Protein AF-A0A3D0MZ12-F1 (afdb_monomer_lite)

Secondary structure (DSSP, 8-state):
-PPPPP----IIIIISSS-HHHHHHHHHGGG-TTHHHHHHHHHHHHHHHHTTSS-HHHHHHHHHT-

Radius o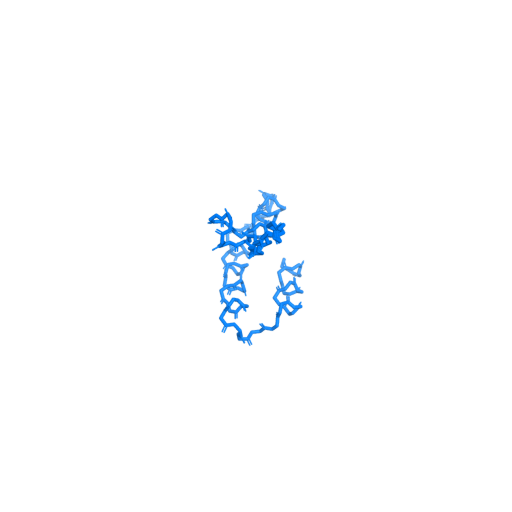f gyration: 15.64 Å; chains: 1; bounding box: 27×21×61 Å

Structure (mmCIF, N/CA/C/O backbone):
data_AF-A0A3D0MZ12-F1
#
_entry.id   AF-A0A3D0MZ12-F1
#
loop_
_atom_site.group_PDB
_atom_site.id
_atom_site.type_symbol
_atom_site.label_atom_id
_atom_site.label_alt_id
_atom_site.label_comp_id
_atom_site.label_asym_id
_atom_site.label_entity_id
_atom_site.label_seq_id
_atom_site.pdbx_PDB_ins_code
_atom_site.Cartn_x
_atom_site.Cartn_y
_atom_site.Cartn_z
_atom_site.occupancy
_atom_site.B_iso_or_equiv
_atom_site.auth_seq_id
_atom_site.auth_comp_id
_atom_site.auth_asym_id
_atom_site.auth_atom_id
_atom_site.pdbx_PDB_model_num
ATOM 1 N N . MET A 1 1 ? -1.312 3.397 -43.027 1.00 60.34 1 MET A N 1
ATOM 2 C CA . MET A 1 1 ? -2.210 3.070 -41.898 1.00 60.34 1 MET A CA 1
ATOM 3 C C . MET A 1 1 ? -1.477 3.441 -40.621 1.00 60.34 1 MET A C 1
ATOM 5 O O . MET A 1 1 ? -0.330 3.038 -40.484 1.00 60.34 1 MET A O 1
ATOM 9 N N . GLN A 1 2 ? -2.049 4.284 -39.758 1.00 72.38 2 GLN A N 1
ATOM 10 C CA . GLN A 1 2 ? -1.423 4.564 -38.461 1.00 72.38 2 GLN A CA 1
ATOM 11 C C . GLN A 1 2 ? -1.616 3.338 -37.565 1.00 72.38 2 GLN A C 1
ATOM 13 O O . GLN A 1 2 ? -2.749 2.896 -37.385 1.00 72.38 2 GLN A O 1
ATOM 18 N N . ASN A 1 3 ? -0.525 2.782 -37.035 1.00 78.88 3 ASN A N 1
ATOM 19 C CA . ASN A 1 3 ? -0.622 1.754 -36.003 1.00 78.88 3 ASN A CA 1
ATOM 20 C C . ASN A 1 3 ? -1.239 2.373 -34.741 1.00 78.88 3 ASN A C 1
ATOM 22 O O . ASN A 1 3 ? -0.838 3.482 -34.366 1.00 78.88 3 ASN A O 1
ATOM 26 N N . PRO A 1 4 ? -2.178 1.683 -34.072 1.00 78.00 4 PRO A N 1
ATOM 27 C CA . PRO A 1 4 ? -2.682 2.140 -32.788 1.00 78.00 4 PRO A CA 1
ATOM 28 C C . PRO A 1 4 ? -1.516 2.264 -31.801 1.00 78.00 4 PRO A C 1
ATOM 30 O O . PRO A 1 4 ? -0.691 1.358 -31.667 1.00 78.00 4 PRO A O 1
ATOM 33 N N . LYS A 1 5 ? -1.428 3.420 -31.139 1.00 91.56 5 LYS A N 1
ATOM 34 C CA . LYS A 1 5 ? -0.469 3.657 -30.060 1.00 91.56 5 LYS A CA 1
ATOM 35 C C . LYS A 1 5 ? -1.110 3.232 -28.749 1.00 91.56 5 LYS A C 1
ATOM 37 O O . LYS A 1 5 ? -2.175 3.733 -28.399 1.00 91.56 5 LYS A O 1
ATOM 42 N N . TYR A 1 6 ? -0.440 2.341 -28.034 1.00 93.12 6 TYR A N 1
ATOM 43 C CA . TYR A 1 6 ? -0.832 1.925 -26.695 1.00 93.12 6 TYR A CA 1
ATOM 44 C C . TYR A 1 6 ? 0.061 2.619 -25.674 1.00 93.12 6 TYR A C 1
ATOM 46 O O . TYR A 1 6 ? 1.278 2.678 -25.848 1.00 93.12 6 TYR A O 1
ATOM 54 N N . PHE A 1 7 ? -0.557 3.132 -24.615 1.00 93.69 7 PHE A N 1
ATOM 55 C CA . PHE A 1 7 ? 0.133 3.669 -23.452 1.00 93.69 7 PHE A CA 1
ATOM 56 C C . PHE A 1 7 ? -0.243 2.809 -22.251 1.00 93.69 7 PHE A C 1
ATOM 58 O O . PHE A 1 7 ? -1.424 2.541 -22.031 1.00 93.69 7 PHE A O 1
ATOM 65 N N . ILE A 1 8 ? 0.762 2.355 -21.510 1.00 94.06 8 ILE A N 1
ATOM 66 C CA . ILE A 1 8 ? 0.592 1.559 -20.298 1.00 94.06 8 ILE A CA 1
ATOM 67 C C . ILE A 1 8 ? 1.065 2.428 -19.143 1.00 94.06 8 ILE A C 1
ATOM 69 O O . ILE A 1 8 ? 2.176 2.956 -19.182 1.00 94.06 8 ILE A O 1
ATOM 73 N N . PHE A 1 9 ? 0.207 2.575 -18.142 1.00 95.06 9 PHE A N 1
ATOM 74 C CA . PHE A 1 9 ? 0.494 3.318 -16.928 1.00 95.06 9 PHE A CA 1
ATOM 75 C C . PHE A 1 9 ? 0.292 2.392 -15.745 1.00 95.06 9 PHE A C 1
ATOM 77 O O . PHE A 1 9 ? -0.655 1.602 -15.733 1.00 95.06 9 PHE A O 1
ATOM 84 N N . ASP A 1 10 ? 1.170 2.520 -14.759 1.00 92.88 10 ASP A N 1
ATOM 85 C CA . ASP A 1 10 ? 0.853 2.029 -13.431 1.00 92.88 10 ASP A CA 1
ATOM 86 C C . ASP A 1 10 ? -0.300 2.858 -12.843 1.00 92.88 10 ASP A C 1
ATOM 88 O O . ASP A 1 10 ? -0.552 3.998 -13.259 1.00 92.88 10 ASP A O 1
ATOM 92 N N . PHE A 1 11 ? -1.048 2.266 -11.923 1.00 93.19 11 PHE A N 1
ATOM 93 C CA . PHE A 1 11 ? -2.227 2.899 -11.353 1.00 93.19 11 PHE A CA 1
ATOM 94 C C . PHE A 1 11 ? -1.846 3.756 -10.147 1.00 93.19 11 PHE A C 1
ATOM 96 O O . PHE A 1 11 ? -1.926 4.989 -10.214 1.00 93.19 11 PHE A O 1
ATOM 103 N N . ASP A 1 12 ? -1.396 3.098 -9.079 1.00 93.38 12 ASP A N 1
ATOM 104 C CA . ASP A 1 12 ? -1.023 3.733 -7.819 1.00 93.38 12 ASP A CA 1
ATOM 105 C C . ASP A 1 12 ? 0.233 4.592 -8.003 1.00 93.38 12 ASP A C 1
ATOM 107 O O . ASP A 1 12 ? 1.149 4.258 -8.757 1.00 93.38 12 ASP A O 1
ATOM 111 N N . SER A 1 13 ? 0.241 5.765 -7.369 1.00 90.31 13 SER A N 1
ATOM 112 C CA . SER A 1 13 ? 1.331 6.750 -7.456 1.00 90.31 13 SER A CA 1
ATOM 113 C C . SER A 1 13 ? 1.767 7.170 -8.879 1.00 90.31 13 SER A C 1
ATOM 115 O O . SER A 1 13 ? 2.805 7.814 -9.034 1.00 90.31 13 SER A O 1
ATOM 117 N N . THR A 1 14 ? 0.979 6.862 -9.918 1.00 93.69 14 THR A N 1
ATOM 118 C CA . THR A 1 14 ? 1.247 7.231 -11.321 1.00 93.69 14 THR A CA 1
ATOM 119 C C . THR A 1 14 ? 0.018 7.856 -11.971 1.00 93.69 14 THR A C 1
ATOM 121 O O . THR A 1 14 ? 0.040 9.037 -12.317 1.00 93.69 14 THR A O 1
ATOM 124 N N . PHE A 1 15 ? -1.066 7.093 -12.136 1.00 96.19 15 PHE A N 1
ATOM 125 C CA . PHE A 1 15 ? -2.325 7.632 -12.657 1.00 96.19 15 PHE A CA 1
ATOM 126 C C . PHE A 1 15 ? -3.123 8.344 -11.560 1.00 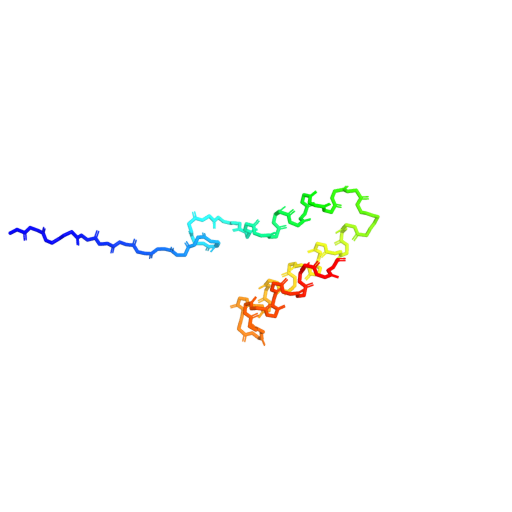96.19 15 PHE A C 1
ATOM 128 O O . PHE A 1 15 ? -3.780 9.355 -11.814 1.00 96.19 15 PHE A O 1
ATOM 135 N N . VAL A 1 16 ? -3.031 7.837 -10.329 1.00 94.12 16 VAL A N 1
ATOM 136 C CA . VAL A 1 16 ? -3.587 8.466 -9.128 1.00 94.12 16 VAL A CA 1
ATOM 137 C C . VAL A 1 16 ? -2.474 8.835 -8.150 1.00 94.12 16 VAL A C 1
ATOM 139 O O . VAL A 1 16 ? -1.444 8.177 -8.081 1.00 94.12 16 VAL A O 1
ATOM 142 N N . SER A 1 17 ? -2.679 9.884 -7.352 1.00 92.69 17 SER A N 1
ATOM 143 C CA . SER A 1 17 ? -1.698 10.355 -6.360 1.00 92.69 17 SER A CA 1
ATOM 144 C C . SER A 1 17 ? -1.766 9.609 -5.021 1.00 92.69 17 SER A C 1
ATOM 146 O O . SER A 1 17 ? -1.300 10.126 -4.006 1.00 92.69 17 SER A O 1
ATOM 148 N N . ALA A 1 18 ? -2.448 8.469 -4.979 1.00 92.50 18 ALA A N 1
ATOM 149 C CA . ALA A 1 18 ? -2.730 7.725 -3.762 1.00 92.50 18 ALA A CA 1
ATOM 150 C C . ALA A 1 18 ? -2.381 6.249 -3.944 1.00 92.50 18 ALA A C 1
ATOM 152 O O . ALA A 1 18 ? -2.344 5.751 -5.063 1.00 92.50 18 ALA A O 1
ATOM 153 N N . GLU A 1 19 ? -2.177 5.574 -2.817 1.00 94.81 19 GLU A N 1
ATOM 154 C CA . GLU A 1 19 ? -1.988 4.128 -2.734 1.00 94.81 19 GLU A CA 1
ATOM 155 C C . GLU A 1 19 ? -3.344 3.482 -2.439 1.00 94.81 19 GLU A C 1
ATOM 157 O O . GLU A 1 19 ? -3.846 3.546 -1.308 1.00 94.81 19 GLU A O 1
ATOM 162 N N . GLY A 1 20 ? -3.981 2.903 -3.459 1.00 94.75 20 GLY A N 1
ATOM 163 C CA . GLY A 1 20 ? -5.364 2.435 -3.376 1.00 94.75 20 GLY A CA 1
ATOM 164 C C . GLY A 1 20 ? -5.589 1.397 -2.277 1.00 94.75 20 GLY A C 1
ATOM 165 O O . GLY A 1 20 ? -6.562 1.481 -1.524 1.00 94.75 20 GLY A O 1
ATOM 166 N N . PHE A 1 21 ? -4.667 0.445 -2.128 1.00 94.69 21 PHE A N 1
ATOM 167 C CA . PHE A 1 21 ? -4.787 -0.592 -1.103 1.00 94.69 21 PHE A CA 1
ATOM 168 C C . PHE A 1 21 ? -4.662 -0.035 0.322 1.00 94.69 21 PHE A C 1
ATOM 170 O O . PHE A 1 21 ? -5.391 -0.453 1.223 1.00 94.69 21 PHE A O 1
ATOM 177 N N . ASP A 1 22 ? -3.803 0.962 0.527 1.00 95.25 22 ASP A N 1
ATOM 178 C CA . ASP A 1 22 ? -3.606 1.581 1.838 1.00 95.25 22 ASP A CA 1
ATOM 179 C C . ASP A 1 22 ? -4.859 2.358 2.278 1.00 95.25 22 ASP A C 1
ATOM 181 O O . ASP A 1 22 ? -5.240 2.306 3.451 1.00 95.25 22 ASP A O 1
ATOM 185 N N . LEU A 1 23 ? -5.564 2.999 1.335 1.00 95.19 23 LEU A N 1
ATOM 186 C CA . LEU A 1 23 ? -6.859 3.640 1.599 1.00 95.19 23 LEU A CA 1
ATOM 187 C C . LEU A 1 23 ? -7.929 2.627 2.028 1.00 95.19 23 LEU A C 1
ATOM 189 O O . LEU A 1 23 ? -8.700 2.894 2.953 1.00 95.19 23 LEU A O 1
ATOM 193 N N . LEU A 1 24 ? -7.975 1.455 1.386 1.00 95.62 24 LEU A N 1
ATOM 194 C CA . LEU A 1 24 ? -8.914 0.392 1.758 1.00 95.62 24 LEU A CA 1
ATOM 195 C C . LEU A 1 24 ? -8.665 -0.104 3.186 1.00 95.62 24 LEU A C 1
ATOM 197 O O . LEU A 1 24 ? -9.613 -0.281 3.956 1.00 95.62 24 LEU A O 1
ATOM 201 N N . LEU A 1 25 ? -7.399 -0.280 3.567 1.00 95.62 25 LEU A N 1
ATOM 202 C CA . LEU A 1 25 ? -7.038 -0.682 4.926 1.00 95.62 25 LEU A CA 1
ATOM 203 C C . LEU A 1 25 ? -7.370 0.406 5.949 1.00 95.62 25 LEU A C 1
ATOM 205 O O . LEU A 1 25 ? -7.902 0.098 7.014 1.00 95.62 25 LEU A O 1
ATOM 209 N N . GLU A 1 26 ? -7.149 1.682 5.627 1.00 94.75 26 GLU A N 1
ATOM 210 C CA . GLU A 1 26 ? -7.567 2.782 6.501 1.00 94.75 26 GLU A CA 1
ATOM 211 C C . GLU A 1 26 ? -9.086 2.768 6.764 1.00 94.75 26 GLU A C 1
ATOM 213 O O . GLU A 1 26 ? -9.524 2.979 7.904 1.00 94.75 26 GLU A O 1
ATOM 218 N N . ILE A 1 27 ? -9.891 2.499 5.731 1.00 96.19 27 ILE A N 1
ATOM 219 C CA . ILE A 1 27 ? -11.348 2.364 5.864 1.00 96.19 27 ILE A CA 1
ATOM 220 C C . ILE A 1 27 ? -11.697 1.151 6.737 1.00 96.19 27 ILE A C 1
ATOM 222 O O . ILE A 1 27 ? -12.539 1.269 7.632 1.00 96.19 27 ILE A O 1
ATOM 226 N N . SER A 1 28 ? -11.029 0.013 6.522 1.00 95.62 28 SER A N 1
ATOM 227 C CA . SER A 1 28 ? -11.208 -1.214 7.315 1.00 95.62 28 SER A CA 1
ATOM 228 C C . SER A 1 28 ? -10.917 -0.987 8.806 1.00 95.62 28 SER A C 1
ATOM 230 O O . SER A 1 28 ? -11.678 -1.408 9.680 1.00 95.62 28 SER A O 1
ATOM 232 N N . LEU A 1 29 ? -9.878 -0.208 9.113 1.00 95.75 29 LEU A N 1
ATOM 233 C CA . LEU A 1 29 ? -9.426 0.086 10.475 1.00 95.75 29 LEU A CA 1
ATOM 234 C C . LEU A 1 29 ? -10.228 1.188 11.184 1.00 95.75 29 LEU A C 1
ATOM 236 O O . LEU A 1 29 ? -9.889 1.571 12.303 1.00 95.75 29 LEU A O 1
ATOM 240 N N . LYS A 1 30 ? -11.311 1.711 10.591 1.00 94.69 30 LYS A N 1
ATOM 241 C CA . LYS A 1 30 ? -12.069 2.856 11.139 1.00 94.69 30 LYS A CA 1
ATOM 242 C C . LYS A 1 30 ? -12.541 2.676 12.592 1.00 94.69 30 LYS A C 1
ATOM 244 O O . LYS A 1 30 ? -12.697 3.673 13.292 1.00 94.69 30 LYS A O 1
ATOM 249 N N . LYS A 1 31 ? -12.788 1.439 13.039 1.00 95.69 31 LYS A N 1
ATOM 250 C CA . LYS A 1 31 ? -13.232 1.112 14.412 1.00 95.69 31 LYS A CA 1
ATOM 251 C C . LYS A 1 31 ? -12.135 0.488 15.287 1.00 95.69 31 LYS A C 1
ATOM 253 O O . LYS A 1 31 ? -12.417 0.109 16.422 1.00 95.69 31 LYS A O 1
ATOM 258 N N . ASP A 1 32 ? -10.916 0.354 14.772 1.00 95.31 32 ASP A N 1
AT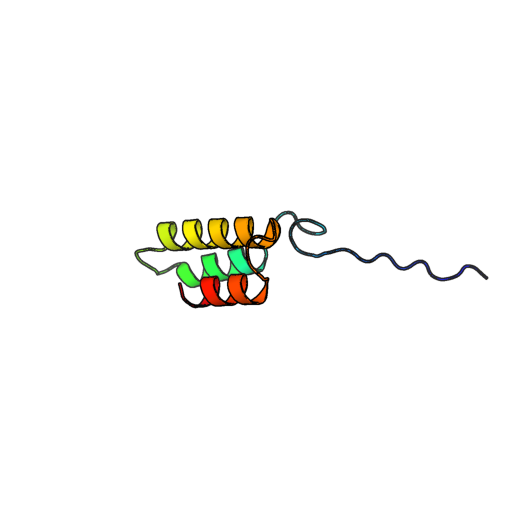OM 259 C CA . ASP A 1 32 ? -9.800 -0.244 15.500 1.00 95.31 32 ASP A CA 1
ATOM 260 C C . ASP A 1 32 ? -9.220 0.760 16.511 1.00 95.31 32 ASP A C 1
ATOM 262 O O . ASP A 1 32 ? -8.945 1.915 16.176 1.00 95.31 32 ASP A O 1
ATOM 266 N N . LYS A 1 33 ? -9.014 0.324 17.760 1.00 96.06 33 LYS A N 1
ATOM 267 C CA . LYS A 1 33 ? -8.420 1.157 18.821 1.00 96.06 33 LYS A CA 1
ATOM 268 C C . LYS A 1 33 ? -6.975 1.555 18.501 1.00 96.06 33 LYS A C 1
ATOM 270 O O . LYS A 1 33 ? -6.534 2.620 18.921 1.00 96.06 33 LYS A O 1
ATOM 275 N N . ASN A 1 34 ? -6.282 0.737 17.711 1.00 95.88 34 ASN A N 1
ATOM 276 C CA . ASN A 1 34 ? -4.897 0.928 17.295 1.00 95.88 34 ASN A CA 1
ATOM 277 C C . ASN A 1 34 ? -4.795 1.440 15.845 1.00 95.88 34 ASN A C 1
ATOM 279 O O . ASN A 1 34 ? -3.732 1.328 15.230 1.00 95.88 34 ASN A O 1
ATOM 283 N N . LYS A 1 35 ? -5.876 2.018 15.284 1.00 95.00 35 LYS A N 1
ATOM 284 C CA . LYS A 1 35 ? -5.946 2.503 13.890 1.00 95.00 35 LYS A CA 1
ATOM 285 C C . LYS A 1 35 ? -4.698 3.289 13.471 1.00 95.00 35 LYS A C 1
ATOM 287 O O . LYS A 1 35 ? -4.112 2.997 12.434 1.00 95.00 35 LYS A O 1
ATOM 292 N N . ASN A 1 36 ? -4.291 4.280 14.263 1.00 95.06 36 ASN A N 1
ATOM 293 C CA . ASN A 1 36 ? -3.185 5.173 13.901 1.00 95.06 36 ASN A CA 1
ATOM 294 C C . ASN A 1 36 ? -1.843 4.433 13.806 1.00 95.06 36 ASN A C 1
ATOM 296 O O . ASN A 1 36 ? -1.065 4.687 12.889 1.00 95.06 36 ASN A O 1
ATOM 300 N N . GLU A 1 37 ? -1.593 3.494 14.720 1.00 97.06 37 GLU A N 1
ATOM 301 C CA . GLU A 1 37 ? -0.374 2.683 14.717 1.00 97.06 37 GLU A CA 1
ATOM 302 C C . GLU A 1 37 ? -0.336 1.763 13.492 1.00 97.06 37 GLU A C 1
ATOM 304 O O . GLU A 1 37 ? 0.658 1.728 12.764 1.00 97.06 37 GLU A O 1
ATOM 309 N N . LYS A 1 38 ? -1.444 1.065 13.220 1.00 96.69 38 LYS A N 1
ATOM 310 C CA . LYS A 1 38 ? -1.554 0.162 12.070 1.00 96.69 38 LYS A CA 1
ATOM 311 C C . LYS A 1 38 ? -1.433 0.907 10.742 1.00 96.69 38 LYS A C 1
ATOM 313 O O . LYS A 1 38 ? -0.704 0.451 9.871 1.00 96.69 38 LYS A O 1
ATOM 318 N N . ILE A 1 39 ? -2.053 2.081 10.598 1.00 96.19 39 ILE A N 1
ATOM 319 C CA . ILE A 1 39 ? -1.903 2.919 9.394 1.00 96.19 39 ILE A CA 1
ATOM 320 C C . ILE A 1 39 ? -0.457 3.374 9.204 1.00 96.19 39 ILE A C 1
ATOM 322 O O . ILE A 1 39 ? 0.037 3.377 8.077 1.00 96.19 39 ILE A O 1
ATOM 326 N N . SER A 1 40 ? 0.240 3.734 10.284 1.00 96.94 40 SER A N 1
ATOM 327 C CA . SER A 1 40 ? 1.661 4.081 10.196 1.00 96.94 40 SER A CA 1
ATOM 328 C C . SER A 1 40 ? 2.491 2.900 9.689 1.00 96.94 40 SER A C 1
ATOM 330 O O . SER A 1 40 ? 3.298 3.072 8.777 1.00 96.94 40 SER A O 1
ATOM 332 N N . LYS A 1 41 ? 2.245 1.695 10.222 1.00 97.25 41 LYS A N 1
ATOM 333 C CA . LYS A 1 41 ? 2.907 0.457 9.776 1.00 97.25 41 LYS A CA 1
ATOM 334 C C . LYS A 1 41 ? 2.588 0.122 8.320 1.00 97.25 41 LYS A C 1
ATOM 336 O O . LYS A 1 41 ? 3.493 -0.217 7.570 1.00 97.25 41 LYS A O 1
ATOM 341 N N . ILE A 1 42 ? 1.332 0.268 7.895 1.00 97.00 42 ILE A N 1
ATOM 342 C CA . ILE A 1 42 ? 0.910 0.070 6.499 1.00 97.00 42 ILE A CA 1
ATOM 343 C C . ILE A 1 42 ? 1.719 0.970 5.559 1.00 97.00 42 ILE A C 1
ATOM 345 O O . ILE A 1 42 ? 2.316 0.470 4.608 1.00 97.00 42 ILE A O 1
ATOM 349 N N . LYS A 1 43 ? 1.819 2.271 5.866 1.00 96.06 43 LYS A N 1
ATOM 350 C CA . LYS A 1 43 ? 2.596 3.226 5.057 1.00 96.06 43 LYS A CA 1
ATOM 351 C C . LYS A 1 43 ? 4.083 2.883 5.013 1.00 96.06 43 LYS A C 1
ATOM 353 O O . LYS A 1 43 ? 4.726 3.051 3.979 1.00 96.06 43 LYS A O 1
ATOM 358 N N . GLU A 1 44 ? 4.636 2.406 6.124 1.00 97.44 44 GLU A N 1
ATOM 359 C CA . GLU A 1 44 ? 6.020 1.941 6.181 1.00 97.44 44 GLU A CA 1
ATOM 360 C C . GLU A 1 44 ? 6.237 0.715 5.285 1.00 97.44 44 GLU A C 1
ATOM 362 O O . GLU A 1 44 ? 7.159 0.722 4.470 1.00 97.44 44 GLU A O 1
ATOM 367 N N . ILE A 1 45 ? 5.347 -0.283 5.366 1.00 97.50 45 ILE A N 1
ATOM 368 C CA . ILE A 1 45 ? 5.373 -1.493 4.531 1.00 97.50 45 ILE A CA 1
ATOM 369 C C . ILE A 1 45 ? 5.260 -1.143 3.039 1.00 97.50 45 ILE A C 1
ATOM 371 O O . ILE A 1 45 ? 5.986 -1.702 2.214 1.00 97.50 45 ILE A O 1
ATOM 375 N N . THR A 1 46 ? 4.388 -0.199 2.676 1.00 96.12 46 THR A N 1
ATOM 376 C CA . THR A 1 46 ? 4.263 0.293 1.296 1.00 96.12 46 THR A CA 1
ATOM 377 C C . THR A 1 46 ? 5.553 0.958 0.830 1.00 96.12 46 THR A C 1
ATOM 379 O O . THR A 1 46 ? 6.076 0.601 -0.223 1.00 96.12 46 THR A O 1
ATOM 382 N N . LYS A 1 47 ? 6.150 1.834 1.648 1.00 96.00 47 LYS A N 1
ATOM 383 C CA . LYS A 1 47 ? 7.422 2.492 1.321 1.00 96.00 47 LYS A CA 1
ATOM 384 C C . LYS A 1 47 ? 8.554 1.491 1.070 1.00 96.00 47 LYS A C 1
ATOM 386 O O . LYS A 1 47 ? 9.289 1.636 0.096 1.00 96.00 47 LYS A O 1
ATOM 391 N N . ILE A 1 48 ? 8.722 0.487 1.932 1.00 97.12 48 ILE A N 1
ATOM 392 C CA . ILE A 1 48 ? 9.784 -0.517 1.748 1.00 97.12 48 ILE A CA 1
ATOM 393 C C . ILE A 1 48 ? 9.499 -1.447 0.559 1.00 97.12 48 ILE A C 1
ATOM 395 O O . ILE A 1 48 ? 10.441 -1.844 -0.125 1.00 97.12 48 ILE A O 1
ATOM 399 N N . GLY A 1 49 ? 8.224 -1.734 0.265 1.00 95.12 49 GLY A N 1
ATOM 400 C CA . GLY A 1 49 ? 7.813 -2.481 -0.927 1.00 95.12 49 GLY A CA 1
ATOM 401 C C . GLY A 1 49 ? 8.122 -1.725 -2.220 1.00 95.12 49 GLY A C 1
ATOM 402 O O . GLY A 1 49 ? 8.772 -2.273 -3.105 1.00 95.12 49 GLY A O 1
ATOM 403 N N . MET A 1 50 ? 7.753 -0.443 -2.302 1.00 92.31 50 MET A N 1
ATOM 404 C CA . MET A 1 50 ? 8.053 0.416 -3.459 1.00 92.31 50 MET A CA 1
AT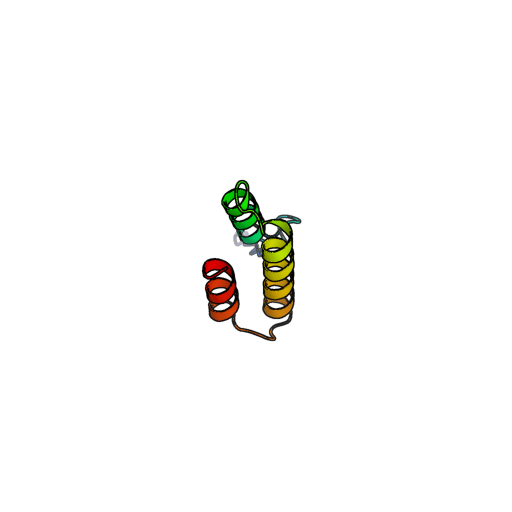OM 405 C C . MET A 1 50 ? 9.558 0.621 -3.671 1.00 92.31 50 MET A C 1
ATOM 407 O O . MET A 1 50 ? 10.019 0.697 -4.805 1.00 92.31 50 MET A O 1
ATOM 411 N N . ASN A 1 51 ? 10.341 0.665 -2.589 1.00 95.88 51 ASN A N 1
ATOM 412 C CA . ASN A 1 51 ? 11.803 0.739 -2.662 1.00 95.88 51 ASN A CA 1
ATOM 413 C C . ASN A 1 51 ? 12.466 -0.600 -3.043 1.00 95.88 51 ASN A C 1
ATOM 415 O O . ASN A 1 51 ? 13.690 -0.657 -3.149 1.00 95.88 51 ASN A O 1
ATOM 419 N N . GLY A 1 52 ? 11.691 -1.679 -3.207 1.00 94.81 52 GLY A N 1
ATOM 420 C CA . GLY A 1 52 ? 12.192 -3.004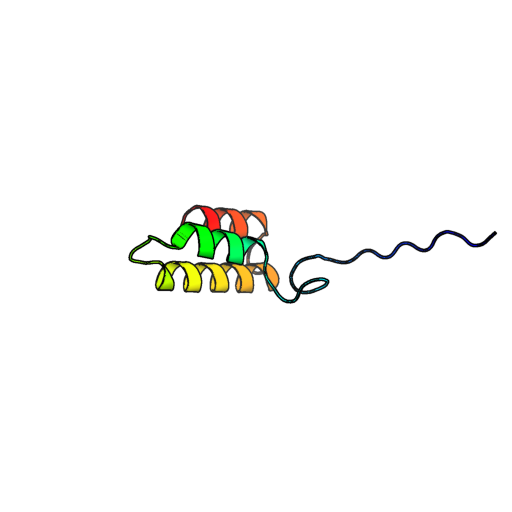 -3.577 1.00 94.81 52 GLY A CA 1
ATOM 421 C C . GLY A 1 52 ? 12.894 -3.763 -2.448 1.00 94.81 52 GLY A C 1
ATOM 422 O O . GLY A 1 52 ? 13.591 -4.737 -2.716 1.00 94.81 52 GLY A O 1
ATOM 423 N N . VAL A 1 53 ? 12.731 -3.339 -1.190 1.00 97.56 53 VAL A N 1
ATOM 424 C CA . VAL A 1 53 ? 13.321 -4.021 -0.021 1.00 97.56 53 VAL A CA 1
ATOM 425 C C . VAL A 1 53 ? 12.613 -5.350 0.254 1.00 97.56 53 VAL A C 1
ATOM 427 O O . VAL A 1 53 ? 13.247 -6.311 0.681 1.00 97.56 53 VAL A O 1
ATOM 430 N N . ILE A 1 54 ? 11.304 -5.403 0.005 1.00 96.81 54 ILE A N 1
ATOM 431 C CA . ILE A 1 54 ? 10.478 -6.610 0.126 1.00 96.81 54 ILE A CA 1
ATOM 432 C C . ILE A 1 54 ? 9.682 -6.830 -1.158 1.00 96.81 54 ILE A C 1
ATOM 434 O O . ILE A 1 54 ? 9.427 -5.882 -1.905 1.00 96.81 54 ILE A O 1
ATOM 438 N N . SER A 1 55 ? 9.266 -8.074 -1.413 1.00 96.38 55 SER A N 1
ATOM 439 C CA . SER A 1 55 ? 8.434 -8.368 -2.579 1.00 96.38 55 SER A CA 1
ATOM 440 C C . SER A 1 55 ? 7.022 -7.795 -2.418 1.00 96.38 55 SER A C 1
ATOM 442 O O . SER A 1 55 ? 6.548 -7.546 -1.305 1.00 96.38 55 SER A O 1
ATOM 444 N N . ILE A 1 56 ? 6.305 -7.630 -3.533 1.00 90.75 56 ILE A N 1
ATOM 445 C CA . ILE A 1 56 ? 4.902 -7.201 -3.490 1.00 90.75 56 ILE A CA 1
ATOM 446 C C . ILE A 1 56 ? 4.020 -8.194 -2.721 1.00 90.75 56 ILE A C 1
ATOM 448 O O . ILE A 1 56 ? 3.118 -7.783 -1.994 1.00 90.75 56 ILE A O 1
ATOM 452 N N . PHE A 1 57 ? 4.321 -9.492 -2.808 1.00 94.88 57 PHE A N 1
ATOM 453 C CA . PHE A 1 57 ? 3.605 -10.527 -2.065 1.00 94.88 57 PHE A CA 1
ATOM 454 C C . PHE A 1 57 ? 3.843 -10.411 -0.559 1.00 94.88 57 PHE A C 1
ATOM 456 O O . PHE A 1 57 ? 2.888 -10.509 0.214 1.00 94.88 57 PHE A O 1
ATOM 463 N N . ASP A 1 58 ? 5.081 -10.137 -0.140 1.00 96.56 58 ASP A N 1
ATOM 464 C CA . ASP A 1 58 ? 5.408 -9.918 1.273 1.00 96.56 58 ASP A CA 1
ATOM 465 C C . ASP A 1 58 ? 4.746 -8.641 1.794 1.00 96.56 58 ASP A C 1
ATOM 467 O O . ASP A 1 58 ? 4.136 -8.651 2.862 1.00 96.56 58 ASP A O 1
ATOM 471 N N . SER A 1 59 ? 4.796 -7.555 1.014 1.00 96.06 59 SER A N 1
ATOM 472 C CA . SER A 1 59 ? 4.160 -6.277 1.355 1.00 96.06 59 SER A CA 1
ATOM 473 C C . SER A 1 59 ? 2.655 -6.441 1.576 1.00 96.06 59 SER A C 1
ATOM 475 O O . SER A 1 59 ? 2.122 -6.014 2.603 1.00 96.06 59 SER A O 1
ATOM 477 N N . LEU A 1 60 ? 1.964 -7.122 0.657 1.00 95.00 60 LEU A N 1
ATOM 478 C CA . LEU A 1 60 ? 0.535 -7.409 0.784 1.00 95.00 60 LEU A CA 1
ATOM 479 C C . LEU A 1 60 ? 0.240 -8.301 1.994 1.00 95.00 60 LEU A C 1
ATOM 481 O O . LEU A 1 60 ? -0.661 -7.994 2.774 1.00 95.00 60 LEU A O 1
ATOM 485 N N . SER A 1 61 ? 1.018 -9.366 2.183 1.00 96.50 61 SER A N 1
ATOM 486 C CA . SER A 1 61 ? 0.820 -10.311 3.288 1.00 96.50 61 SER A CA 1
ATOM 487 C C . SER A 1 61 ? 1.007 -9.645 4.650 1.00 96.50 61 SER A C 1
ATOM 489 O O . SER A 1 61 ? 0.197 -9.849 5.553 1.00 96.50 61 SER A O 1
ATOM 491 N N . LEU A 1 62 ? 2.037 -8.810 4.808 1.00 96.75 62 LEU A N 1
ATOM 492 C CA . LEU A 1 62 ? 2.264 -8.049 6.037 1.00 96.75 62 LEU A CA 1
ATOM 493 C C . LEU A 1 62 ? 1.103 -7.095 6.321 1.00 96.75 62 LEU A C 1
ATOM 495 O O . LEU A 1 62 ? 0.623 -7.047 7.449 1.00 96.75 62 LEU A O 1
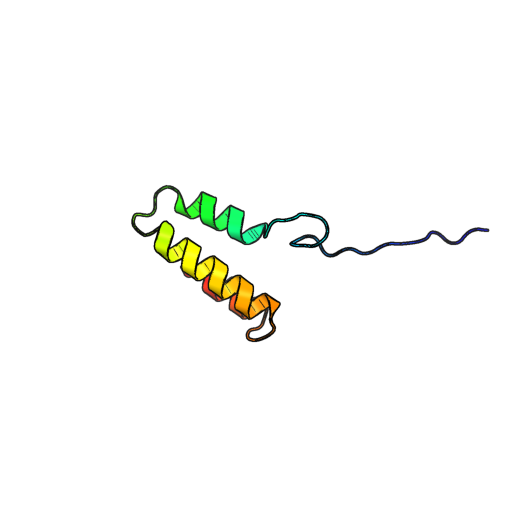ATOM 499 N N . LYS A 1 63 ? 0.620 -6.377 5.299 1.00 96.19 63 LYS A N 1
ATOM 500 C CA . LYS A 1 63 ? -0.484 -5.419 5.440 1.00 96.19 63 LYS A CA 1
ATOM 501 C C . LYS A 1 63 ? -1.809 -6.074 5.833 1.00 96.19 63 LYS A C 1
ATOM 503 O O . LYS A 1 63 ? -2.526 -5.520 6.658 1.00 96.19 63 LYS A O 1
ATOM 508 N N . VAL A 1 64 ? -2.132 -7.239 5.269 1.00 94.81 64 VAL A N 1
ATOM 509 C CA . VAL A 1 64 ? -3.383 -7.965 5.570 1.00 94.81 64 VAL A CA 1
ATOM 510 C C . VAL A 1 64 ? -3.394 -8.542 6.989 1.00 94.81 64 VAL A C 1
ATOM 512 O O . VAL A 1 64 ? -4.459 -8.674 7.584 1.00 94.81 64 VAL A O 1
ATOM 515 N N . ASN A 1 65 ? -2.225 -8.865 7.543 1.00 93.94 65 ASN A N 1
ATOM 516 C CA . ASN A 1 65 ? -2.096 -9.465 8.874 1.00 93.94 65 ASN A CA 1
ATOM 517 C C . ASN A 1 65 ? -2.034 -8.442 10.028 1.00 93.94 65 ASN A C 1
ATOM 519 O O . ASN A 1 65 ? -1.863 -8.848 11.179 1.00 93.94 65 ASN A O 1
ATOM 523 N N . LEU A 1 66 ? -2.143 -7.139 9.737 1.00 89.69 66 LEU A N 1
ATOM 524 C CA . LEU A 1 66 ? -2.181 -6.068 10.741 1.00 89.69 66 LEU A CA 1
ATOM 525 C C . LEU A 1 66 ? -3.569 -5.900 11.359 1.00 89.69 66 LEU A C 1
ATOM 527 O O . LEU A 1 66 ? -3.637 -5.875 12.607 1.00 89.69 66 LEU A O 1
#

Sequence (66 aa):
MQNPKYFIFDFDSTFVSAEGFDLLLEISLKKDKNKNEKISKIKEITKIGMNGVISIFDSLSLKVNL

pLDDT: mean 93.69, std 5.95, range [60.34, 97.56]

Foldseek 3Di:
DDDDDDDDWDVDCTVDVHDVVLVVLLVVCVPPPCSVVLSVVLVVLVVCCVVVVDDPVVSVVVNVVD